Protein AF-W2JR95-F1 (afdb_monomer_lite)

Radius of gyration: 15.96 Å; chains: 1; bounding box: 42×28×42 Å

pLDDT: mean 74.73, std 14.15, range [33.47, 90.81]

Secondary structure (DSSP, 8-state):
----HHHHHHHHHHHHHHHHHHHHHHHHHHHT-SPPSSHHHHHHHHHHHHHHHHHHHHHHHHHHHTT-HHHHHHHHHHHHHHHHH-TTTGGGHHHHHHHHHHHHHHHHHS-HHHHHHHHHHHHH--HHHHHS---

Foldseek 3Di:
DPPDPVNVVVLVVLLVVLVVLVVVLVVVCVVPVDPDPDPVVLVVNLVSLLVNLVSLLLNLLSCLLVVNNVVNVVSLVVNLVSQCVRPVNVVCSVVVVVVSVVVSVVSNPDDSVVSVVVSVVVVVPVVVVVVPDDD

Sequence (135 aa):
MGTCFICRMQLESVEQMYNNSIREYEKCQGRHALPPPNKRKAEALDRLNAAIVAVFYRYAMLMALTNRPGEISSLRKQALRILRNSPNLRGQEASLIEEFDGYVEKLATLTPLHRYVEVEFALRETRWEKRHRPL

Organism: Phytophthora nicotianae (NCBI:txid4792)

Structure (mmCIF, N/CA/C/O backbone):
data_AF-W2JR95-F1
#
_entry.id   AF-W2JR95-F1
#
loop_
_atom_site.group_PDB
_atom_site.id
_atom_site.type_symbol
_atom_site.label_atom_id
_atom_site.label_alt_id
_atom_site.label_comp_id
_atom_site.label_asym_id
_atom_site.label_entity_id
_atom_site.label_seq_id
_atom_site.pdbx_PDB_ins_code
_atom_site.Cartn_x
_atom_site.Cartn_y
_atom_site.Cartn_z
_atom_site.occupancy
_atom_site.B_iso_or_equiv
_atom_site.auth_seq_id
_atom_site.auth_comp_id
_atom_site.auth_asym_id
_atom_site.auth_atom_id
_atom_site.pdbx_PDB_model_num
ATOM 1 N N . MET A 1 1 ? -23.511 2.227 17.822 1.00 37.00 1 MET A N 1
ATOM 2 C CA . MET A 1 1 ? -23.240 1.167 16.826 1.00 37.00 1 MET A CA 1
ATOM 3 C C . MET A 1 1 ? -23.583 1.669 15.429 1.00 37.00 1 MET A C 1
ATOM 5 O O . MET A 1 1 ? -24.645 1.361 14.915 1.00 37.00 1 MET A O 1
ATOM 9 N N . GLY A 1 2 ? -22.726 2.491 14.829 1.00 41.03 2 GLY A N 1
ATOM 10 C CA . GLY A 1 2 ? -23.034 3.099 13.535 1.00 41.03 2 GLY A CA 1
ATOM 11 C C . GLY A 1 2 ? -21.789 3.666 12.885 1.00 41.03 2 GLY A C 1
ATOM 12 O O . GLY A 1 2 ? -21.669 4.873 12.726 1.00 41.03 2 GLY A O 1
ATOM 13 N N . THR A 1 3 ? -20.830 2.809 12.542 1.00 48.09 3 THR A N 1
ATOM 14 C CA . THR A 1 3 ? -19.919 3.156 11.452 1.00 48.09 3 THR A CA 1
ATOM 15 C C . THR A 1 3 ? -20.788 3.315 10.206 1.00 48.09 3 THR A C 1
ATOM 17 O O . THR A 1 3 ? -21.490 2.389 9.806 1.00 48.09 3 THR A O 1
ATOM 20 N N . CYS A 1 4 ? -20.842 4.543 9.690 1.00 58.50 4 CYS A N 1
ATOM 21 C CA . CYS A 1 4 ? -21.710 4.967 8.598 1.00 58.50 4 CYS A CA 1
ATOM 22 C C . CYS A 1 4 ? -21.671 3.955 7.439 1.00 58.50 4 CYS A C 1
ATOM 24 O O . CYS A 1 4 ? -20.594 3.608 6.954 1.00 58.50 4 CYS A O 1
ATOM 26 N N . PHE A 1 5 ? -22.840 3.480 6.998 1.00 50.78 5 PHE A N 1
ATOM 27 C CA . PHE A 1 5 ? -22.979 2.526 5.889 1.00 50.78 5 PHE A CA 1
ATOM 28 C C . PHE A 1 5 ? -22.228 2.995 4.630 1.00 50.78 5 PHE A C 1
ATOM 30 O O . PHE A 1 5 ? -21.572 2.200 3.966 1.00 50.78 5 PHE A O 1
ATOM 37 N N . ILE A 1 6 ? -22.225 4.309 4.381 1.00 54.53 6 ILE A N 1
ATOM 38 C CA . ILE A 1 6 ? -21.486 4.948 3.285 1.00 54.53 6 ILE A CA 1
ATOM 39 C C . ILE A 1 6 ? -19.972 4.784 3.470 1.00 54.53 6 ILE A C 1
ATOM 41 O O . ILE A 1 6 ? -19.286 4.394 2.530 1.00 54.53 6 ILE A O 1
ATOM 45 N N . CYS A 1 7 ? -19.449 5.010 4.680 1.00 60.09 7 CYS A N 1
ATOM 46 C CA . CYS A 1 7 ? -18.032 4.785 4.975 1.00 60.09 7 CYS A CA 1
ATOM 47 C C . CYS A 1 7 ? -17.661 3.314 4.769 1.00 60.09 7 CYS A C 1
ATOM 49 O O . CYS A 1 7 ? -16.620 3.018 4.198 1.00 60.09 7 CYS A O 1
ATOM 51 N N . ARG A 1 8 ? -18.524 2.378 5.180 1.00 63.12 8 ARG A N 1
ATOM 52 C CA . ARG A 1 8 ? -18.275 0.944 4.989 1.00 63.12 8 ARG A CA 1
ATOM 53 C C . ARG A 1 8 ? -18.224 0.559 3.505 1.00 63.12 8 ARG A C 1
ATOM 55 O O . ARG A 1 8 ? -17.266 -0.086 3.096 1.00 63.12 8 ARG A O 1
ATOM 62 N N . MET A 1 9 ? -19.178 1.029 2.700 1.00 60.00 9 MET A N 1
ATOM 63 C CA . MET A 1 9 ? -19.175 0.819 1.246 1.00 60.00 9 MET A CA 1
ATOM 64 C C . MET A 1 9 ? -17.944 1.431 0.562 1.00 60.00 9 MET A C 1
ATOM 66 O O . MET A 1 9 ? -17.381 0.834 -0.353 1.00 60.00 9 MET A O 1
ATOM 70 N N . GLN A 1 10 ? -17.504 2.614 1.001 1.00 69.69 10 GLN A N 1
ATOM 71 C CA . GLN A 1 10 ? -16.298 3.250 0.466 1.00 69.69 10 GLN A CA 1
ATOM 72 C C . GLN A 1 10 ? -15.040 2.441 0.789 1.00 69.69 10 GLN A C 1
ATOM 74 O O . GLN A 1 10 ? -14.219 2.225 -0.098 1.00 69.69 10 GLN A O 1
ATOM 79 N N . LEU A 1 11 ? -14.904 1.942 2.021 1.00 72.00 11 LEU A N 1
ATOM 80 C CA . LEU A 1 11 ? -13.763 1.111 2.418 1.00 72.00 11 LEU A CA 1
ATOM 81 C C . LEU A 1 11 ? -13.726 -0.214 1.638 1.00 72.00 11 LEU A C 1
ATOM 83 O O . LEU A 1 11 ? -12.658 -0.603 1.174 1.00 72.00 11 LEU A O 1
ATOM 87 N N . GLU A 1 12 ? -14.878 -0.861 1.425 1.00 75.25 12 GLU A N 1
ATOM 88 C CA . GLU A 1 12 ? -14.995 -2.078 0.603 1.00 75.25 12 GLU A CA 1
ATOM 89 C C . GLU A 1 12 ? -14.626 -1.813 -0.870 1.00 75.25 12 GLU A C 1
ATOM 91 O O . GLU A 1 12 ? -13.882 -2.583 -1.481 1.00 75.25 12 GLU A O 1
ATOM 96 N N . SER A 1 13 ? -15.059 -0.681 -1.434 1.00 78.38 13 SER A N 1
ATOM 97 C CA . SER A 1 13 ? -14.671 -0.268 -2.789 1.00 78.38 13 SER A CA 1
ATOM 98 C C . SER A 1 13 ? -13.165 -0.006 -2.907 1.00 78.38 13 SER A C 1
ATOM 100 O O . SER A 1 13 ? -12.548 -0.395 -3.900 1.00 78.38 13 SER A O 1
ATOM 102 N N . VAL A 1 14 ? -12.558 0.656 -1.918 1.00 79.62 14 VAL A N 1
ATOM 103 C CA . VAL A 1 14 ? -11.113 0.940 -1.897 1.00 79.62 14 VAL A CA 1
ATOM 104 C C . VAL A 1 14 ? -10.312 -0.357 -1.767 1.00 79.62 14 VAL A C 1
ATOM 106 O O . VAL A 1 14 ? -9.323 -0.550 -2.475 1.00 79.62 14 VAL A O 1
ATOM 109 N N . GLU A 1 15 ? -10.769 -1.284 -0.927 1.00 85.88 15 GLU A N 1
ATOM 110 C CA . GLU A 1 15 ? -10.184 -2.618 -0.804 1.00 85.88 15 GLU A CA 1
ATOM 111 C C . GLU A 1 15 ? -10.204 -3.377 -2.136 1.00 85.88 15 GLU A C 1
ATOM 113 O O . GLU A 1 15 ? -9.191 -3.944 -2.556 1.00 85.88 15 GLU A O 1
ATOM 118 N N . GLN A 1 16 ? -11.329 -3.342 -2.853 1.00 85.69 16 GLN A N 1
ATOM 119 C CA . GLN A 1 16 ? -11.435 -3.965 -4.169 1.00 85.69 16 GLN A CA 1
ATOM 120 C C . GLN A 1 16 ? -10.474 -3.327 -5.186 1.00 85.69 16 GLN A C 1
ATOM 122 O O . GLN A 1 16 ? -9.847 -4.038 -5.975 1.00 85.69 16 GLN A O 1
ATOM 127 N N . MET A 1 17 ? -10.304 -2.001 -5.150 1.00 84.44 17 MET A N 1
ATOM 128 C CA . MET A 1 17 ? -9.333 -1.301 -5.998 1.00 84.44 17 MET A CA 1
ATOM 129 C C . MET A 1 17 ? -7.889 -1.739 -5.717 1.00 84.44 17 MET A C 1
ATOM 131 O O . MET A 1 17 ? -7.133 -1.975 -6.666 1.00 84.44 17 MET A O 1
ATOM 135 N N . TYR A 1 18 ? -7.495 -1.884 -4.448 1.00 88.25 18 TYR A N 1
ATOM 136 C CA . TYR A 1 18 ? -6.154 -2.3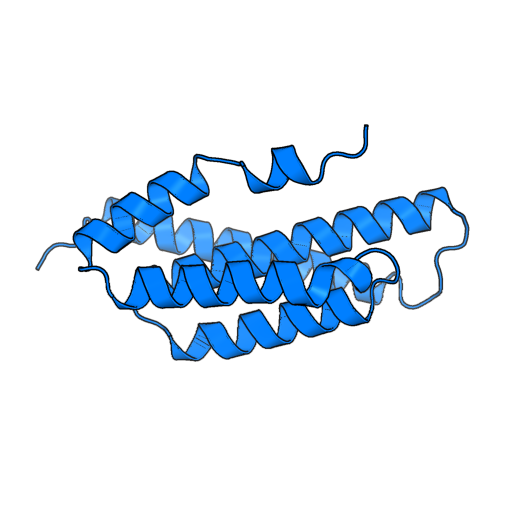64 -4.096 1.00 88.25 18 TYR A CA 1
ATOM 137 C C . TYR A 1 18 ? -5.928 -3.809 -4.534 1.00 88.25 18 TYR A C 1
ATOM 139 O O . TYR A 1 18 ? -4.909 -4.093 -5.164 1.00 88.25 18 TYR A O 1
ATOM 147 N N . ASN A 1 19 ? -6.902 -4.693 -4.313 1.00 90.81 19 ASN A N 1
ATOM 148 C CA . ASN A 1 19 ? -6.834 -6.079 -4.778 1.00 90.81 19 ASN A CA 1
ATOM 149 C C . ASN A 1 19 ? -6.678 -6.180 -6.299 1.00 90.81 19 ASN A C 1
ATOM 151 O O . ASN A 1 19 ? -5.826 -6.918 -6.796 1.00 90.81 19 ASN A O 1
ATOM 155 N N . ASN A 1 20 ? -7.452 -5.397 -7.053 1.00 88.25 20 ASN A N 1
ATOM 156 C CA . ASN A 1 20 ? -7.319 -5.340 -8.507 1.00 88.25 20 ASN A CA 1
ATOM 157 C C . ASN A 1 20 ? -5.933 -4.834 -8.931 1.00 88.25 20 ASN A C 1
ATOM 159 O O . ASN A 1 20 ? -5.327 -5.400 -9.837 1.00 88.25 20 ASN A O 1
ATOM 163 N N . SER A 1 21 ? -5.406 -3.814 -8.250 1.00 87.50 21 SER A N 1
ATOM 164 C CA . SER A 1 21 ? -4.080 -3.255 -8.544 1.00 87.50 21 SER A CA 1
ATOM 165 C C . SER A 1 21 ? -2.961 -4.277 -8.312 1.00 87.50 21 SER A C 1
ATOM 167 O O . SER A 1 21 ? -2.070 -4.412 -9.150 1.00 87.50 21 SER A O 1
ATOM 169 N N . ILE A 1 22 ? -3.035 -5.043 -7.217 1.00 89.56 22 ILE A N 1
ATOM 170 C CA . ILE A 1 22 ? -2.102 -6.141 -6.916 1.00 89.56 22 ILE A CA 1
ATOM 171 C C . ILE A 1 22 ? -2.195 -7.231 -7.981 1.00 89.56 22 ILE A C 1
ATOM 173 O O . ILE A 1 22 ? -1.177 -7.636 -8.536 1.00 89.56 22 ILE A O 1
ATOM 177 N N . ARG A 1 23 ? -3.409 -7.646 -8.346 1.00 89.69 23 ARG A N 1
ATOM 178 C CA . ARG A 1 23 ? -3.618 -8.678 -9.366 1.00 89.69 23 ARG A CA 1
ATOM 179 C C . ARG A 1 23 ? -3.062 -8.274 -10.733 1.00 89.69 23 ARG A C 1
ATOM 181 O O . ARG A 1 23 ? -2.458 -9.095 -11.422 1.00 89.69 23 ARG A O 1
ATOM 188 N N . GLU A 1 24 ? -3.266 -7.027 -11.153 1.00 87.56 24 GLU A N 1
ATOM 189 C CA . GLU A 1 24 ? -2.693 -6.527 -12.407 1.00 87.56 24 GLU A CA 1
ATOM 190 C C . GLU A 1 24 ? -1.164 -6.436 -12.339 1.00 87.56 24 GLU A C 1
ATOM 192 O O . GLU A 1 24 ? -0.482 -6.799 -13.299 1.00 87.56 24 GLU A O 1
ATOM 197 N N . TYR A 1 25 ? -0.605 -6.047 -11.192 1.00 88.06 25 TYR A N 1
ATOM 198 C CA . TYR A 1 25 ? 0.840 -6.081 -10.980 1.00 88.06 25 TYR A CA 1
ATOM 199 C C . TYR A 1 25 ? 1.419 -7.497 -11.094 1.00 88.06 25 TYR A C 1
ATOM 201 O O . TYR A 1 25 ? 2.411 -7.692 -11.795 1.00 88.06 25 TYR A O 1
ATOM 209 N N . GLU A 1 26 ? 0.791 -8.496 -10.474 1.00 87.12 26 GLU A N 1
ATOM 210 C CA . GLU A 1 26 ? 1.220 -9.898 -10.552 1.00 87.12 26 GLU A CA 1
ATOM 211 C C . GLU A 1 26 ? 1.180 -10.434 -11.990 1.00 87.12 26 GLU A C 1
ATOM 213 O O . GLU A 1 26 ? 2.120 -11.096 -12.440 1.00 87.12 26 GLU A O 1
ATOM 218 N N . LYS A 1 27 ? 0.138 -10.086 -12.757 1.00 85.62 27 LYS A N 1
ATOM 219 C CA . LYS A 1 27 ? 0.062 -10.405 -14.193 1.00 85.62 27 LYS A CA 1
ATOM 220 C C . LYS A 1 27 ? 1.209 -9.764 -14.975 1.00 85.62 27 LYS A C 1
ATOM 222 O O . LYS A 1 27 ? 1.785 -10.409 -15.853 1.00 85.62 27 LYS A O 1
ATOM 227 N N . CYS A 1 28 ? 1.545 -8.510 -14.676 1.00 80.31 28 CYS A N 1
ATOM 228 C CA . CYS A 1 28 ? 2.666 -7.808 -15.297 1.00 80.31 28 CYS A CA 1
ATOM 229 C C . CYS A 1 28 ? 4.011 -8.446 -14.922 1.00 80.31 28 CYS A C 1
ATOM 231 O O . CYS A 1 28 ? 4.828 -8.687 -15.807 1.00 80.31 28 CYS A O 1
ATOM 233 N N . GLN A 1 29 ? 4.225 -8.801 -13.653 1.00 75.31 29 GLN A N 1
ATOM 234 C CA . GLN A 1 29 ? 5.419 -9.519 -13.198 1.00 75.31 29 GLN A CA 1
ATOM 235 C C . GLN A 1 29 ? 5.600 -10.856 -13.924 1.00 75.31 29 GLN A C 1
ATOM 237 O O . GLN A 1 29 ? 6.688 -11.128 -14.428 1.00 75.31 29 GLN A O 1
ATOM 242 N N . GLY A 1 30 ? 4.534 -11.654 -14.061 1.00 69.56 30 GLY A N 1
ATOM 243 C CA . GLY A 1 30 ? 4.582 -12.922 -14.796 1.00 69.56 30 GLY A CA 1
ATOM 244 C C . GLY A 1 30 ? 4.985 -12.760 -16.268 1.00 69.56 30 GLY A C 1
ATOM 245 O O . GLY A 1 30 ? 5.659 -13.620 -16.828 1.00 69.56 30 GLY A O 1
ATOM 246 N N . ARG A 1 31 ? 4.639 -11.625 -16.890 1.00 60.78 31 ARG A N 1
ATOM 247 C CA . ARG A 1 31 ? 5.038 -11.276 -18.267 1.00 60.78 31 ARG A CA 1
ATOM 248 C C . ARG A 1 31 ? 6.464 -10.721 -18.370 1.00 60.78 31 ARG A C 1
ATOM 250 O O . ARG A 1 31 ? 7.045 -10.747 -19.451 1.00 60.78 31 ARG A O 1
ATOM 257 N N . HIS A 1 32 ? 7.028 -10.235 -17.267 1.00 58.25 32 HIS A N 1
ATOM 258 C CA . HIS A 1 32 ? 8.366 -9.645 -17.175 1.00 58.25 32 HIS A CA 1
ATOM 259 C C . HIS A 1 32 ? 9.381 -10.562 -16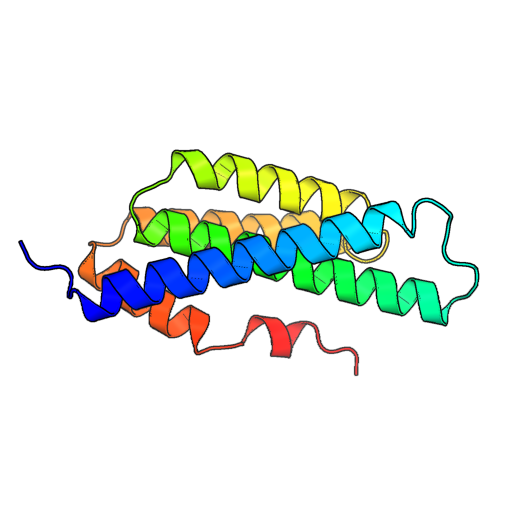.470 1.00 58.25 32 HIS A C 1
ATOM 261 O O . HIS A 1 32 ? 10.377 -10.082 -15.940 1.00 58.25 32 HIS A O 1
ATOM 267 N N . ALA A 1 33 ? 9.171 -11.885 -16.499 1.00 57.84 33 ALA A N 1
ATOM 268 C CA . ALA A 1 33 ? 10.083 -12.875 -15.910 1.00 57.84 33 ALA A CA 1
ATOM 269 C C . ALA A 1 33 ? 11.514 -12.852 -16.499 1.00 57.84 33 ALA A C 1
ATOM 271 O O . ALA A 1 33 ? 12.433 -13.426 -15.918 1.00 57.84 33 ALA A O 1
ATOM 272 N N . LEU A 1 34 ? 11.709 -12.183 -17.639 1.00 57.38 34 LEU A N 1
ATOM 273 C CA . LEU A 1 34 ? 13.010 -11.937 -18.254 1.00 57.38 34 LEU A CA 1
ATOM 274 C C . LEU A 1 34 ? 13.472 -10.497 -17.977 1.00 57.38 34 LEU A C 1
ATOM 276 O O . LEU A 1 34 ? 12.638 -9.585 -17.986 1.00 57.38 34 LEU A O 1
ATOM 280 N N . PRO A 1 35 ? 14.786 -10.264 -17.783 1.00 62.69 35 PRO A N 1
ATOM 281 C CA . PRO A 1 35 ? 15.316 -8.924 -17.567 1.00 62.69 35 PRO A CA 1
ATOM 282 C C . PRO A 1 35 ? 14.876 -7.973 -18.693 1.00 62.69 35 PRO A C 1
ATOM 284 O O . PRO A 1 35 ? 14.845 -8.368 -19.865 1.00 62.69 35 PRO A O 1
ATOM 287 N N . PRO A 1 36 ? 14.498 -6.725 -18.360 1.00 64.12 36 PRO A N 1
ATOM 288 C CA . PRO A 1 36 ? 13.961 -5.792 -19.335 1.00 64.12 36 PRO A CA 1
ATOM 289 C C . PRO A 1 36 ? 14.980 -5.559 -20.464 1.00 64.12 36 PRO A C 1
ATOM 291 O O . PRO A 1 36 ? 16.134 -5.235 -20.191 1.00 64.12 36 PRO A O 1
ATOM 294 N N . PRO A 1 37 ? 14.572 -5.670 -21.741 1.00 64.62 37 PRO A N 1
ATOM 295 C CA . PRO A 1 37 ? 15.503 -5.676 -22.871 1.00 64.62 37 PRO A CA 1
ATOM 296 C C . PRO A 1 37 ? 16.128 -4.303 -23.165 1.00 64.62 37 PRO A C 1
ATOM 298 O O . PRO A 1 37 ? 16.987 -4.198 -24.032 1.00 64.62 37 PRO A O 1
ATOM 301 N N . ASN A 1 38 ? 15.685 -3.232 -22.493 1.00 79.06 38 ASN A N 1
ATOM 302 C CA . ASN A 1 38 ? 16.287 -1.905 -22.601 1.00 79.06 38 ASN A CA 1
ATOM 303 C C . ASN A 1 38 ? 16.062 -1.053 -21.338 1.00 79.06 38 ASN A C 1
ATOM 305 O O . ASN A 1 38 ? 15.169 -1.320 -20.530 1.00 79.06 38 ASN A O 1
ATOM 309 N N . LYS A 1 39 ? 16.851 0.024 -21.215 1.00 78.88 39 LYS A N 1
ATOM 310 C CA . LYS A 1 39 ? 16.828 0.963 -20.080 1.00 78.88 39 LYS A CA 1
ATOM 311 C C . LYS A 1 39 ? 15.440 1.566 -19.821 1.00 78.88 39 LYS A C 1
ATOM 313 O O . LYS A 1 39 ? 14.999 1.618 -18.681 1.00 78.88 39 LYS A O 1
ATOM 318 N N . ARG A 1 40 ? 14.703 1.937 -20.876 1.00 78.31 40 ARG A N 1
ATOM 319 C CA . ARG A 1 40 ? 13.350 2.514 -20.758 1.00 78.31 40 ARG A CA 1
ATOM 320 C C . ARG A 1 40 ? 12.350 1.541 -20.122 1.00 78.31 40 ARG A C 1
ATOM 322 O O . ARG A 1 40 ? 11.508 1.955 -19.331 1.00 78.31 40 ARG A O 1
ATOM 329 N N . LYS A 1 41 ? 12.427 0.249 -20.461 1.00 76.38 41 LYS A N 1
ATOM 330 C CA . LYS A 1 41 ? 11.593 -0.793 -19.843 1.00 76.38 41 LYS A CA 1
ATOM 331 C C . LYS A 1 41 ? 12.015 -1.085 -18.402 1.00 76.38 41 LYS A C 1
ATOM 333 O O . LYS A 1 41 ? 11.142 -1.376 -17.593 1.00 76.38 41 LYS A O 1
ATOM 338 N N . ALA A 1 42 ? 13.303 -0.963 -18.075 1.00 76.06 42 ALA A N 1
ATOM 339 C CA . ALA A 1 42 ? 13.782 -1.064 -16.696 1.00 76.06 42 ALA A CA 1
ATOM 340 C C . ALA A 1 42 ? 13.222 0.071 -15.820 1.00 76.06 42 ALA A C 1
ATOM 342 O O . ALA A 1 42 ? 12.601 -0.198 -14.799 1.00 76.06 42 ALA A O 1
ATOM 343 N N . GLU A 1 43 ? 13.304 1.322 -16.283 1.00 79.25 43 GLU A N 1
ATOM 344 C CA . GLU A 1 43 ? 12.739 2.479 -15.571 1.00 79.25 43 GLU A CA 1
ATOM 345 C C . GLU A 1 43 ? 11.215 2.375 -15.388 1.00 79.25 43 GLU A C 1
ATOM 347 O O . GLU A 1 43 ? 10.678 2.735 -14.340 1.00 79.25 43 GLU A O 1
ATOM 352 N N . ALA A 1 44 ? 10.496 1.868 -16.396 1.00 80.62 44 ALA A N 1
ATOM 353 C CA . ALA A 1 44 ? 9.058 1.630 -16.288 1.00 80.62 44 ALA A CA 1
ATOM 354 C C . ALA A 1 44 ? 8.727 0.556 -15.236 1.00 80.62 44 ALA A C 1
ATOM 356 O O . ALA A 1 44 ? 7.775 0.724 -14.472 1.00 80.62 44 ALA A O 1
ATOM 357 N N . LEU A 1 45 ? 9.523 -0.516 -15.170 1.00 81.00 45 LEU A N 1
ATOM 358 C CA . LEU A 1 45 ? 9.378 -1.571 -14.169 1.00 81.00 45 LEU A CA 1
ATOM 359 C C . LEU A 1 45 ? 9.663 -1.049 -12.755 1.00 81.00 45 LEU A C 1
ATOM 361 O O . LEU A 1 45 ? 8.938 -1.386 -11.824 1.00 81.00 45 LEU A O 1
ATOM 365 N N . ASP A 1 46 ? 10.655 -0.175 -12.593 1.00 79.62 46 ASP A N 1
ATOM 366 C CA . ASP A 1 46 ? 10.961 0.438 -11.299 1.00 79.62 46 ASP A CA 1
ATOM 367 C C . ASP A 1 46 ? 9.840 1.355 -10.812 1.00 79.62 46 ASP A C 1
ATOM 369 O O . ASP A 1 46 ? 9.446 1.284 -9.647 1.00 79.62 46 ASP A O 1
ATOM 373 N N . ARG A 1 47 ? 9.265 2.169 -11.707 1.00 81.38 47 ARG A N 1
ATOM 374 C CA . ARG A 1 47 ? 8.087 2.991 -11.387 1.00 81.38 47 ARG A CA 1
ATOM 375 C C . ARG A 1 47 ? 6.895 2.127 -10.992 1.00 81.38 47 ARG A C 1
ATOM 377 O O . ARG A 1 47 ? 6.192 2.460 -10.041 1.00 81.38 47 ARG A O 1
ATOM 384 N N . LEU A 1 48 ? 6.687 1.013 -11.691 1.00 85.31 48 LEU A N 1
ATOM 385 C CA . LEU A 1 48 ? 5.631 0.060 -11.365 1.00 85.31 48 LEU A CA 1
ATOM 386 C C . LEU A 1 48 ? 5.864 -0.590 -9.989 1.00 85.31 48 LEU A C 1
ATOM 388 O O . LEU A 1 48 ? 4.933 -0.673 -9.192 1.00 85.31 48 LEU A O 1
ATOM 392 N N . ASN A 1 49 ? 7.104 -0.989 -9.683 1.00 86.31 49 ASN A N 1
ATOM 393 C CA . ASN A 1 49 ? 7.493 -1.534 -8.380 1.00 86.31 49 ASN A CA 1
ATOM 394 C C . ASN A 1 49 ? 7.285 -0.518 -7.244 1.00 86.31 49 ASN A C 1
ATOM 396 O O . ASN A 1 49 ? 6.786 -0.878 -6.183 1.00 86.31 49 ASN A O 1
ATOM 400 N N . ALA A 1 50 ? 7.612 0.757 -7.464 1.00 82.88 50 ALA A N 1
ATOM 401 C CA . ALA A 1 50 ? 7.377 1.811 -6.477 1.00 82.88 50 ALA A CA 1
ATOM 402 C C . ALA A 1 50 ? 5.875 2.050 -6.251 1.00 82.88 50 ALA A C 1
ATOM 404 O O . ALA A 1 50 ? 5.416 2.128 -5.110 1.00 82.88 50 ALA A O 1
ATOM 405 N N . ALA A 1 51 ? 5.098 2.110 -7.338 1.00 84.44 51 ALA A N 1
ATOM 406 C CA . ALA A 1 51 ? 3.655 2.309 -7.274 1.00 84.44 51 ALA A CA 1
ATOM 407 C C . ALA A 1 51 ? 2.960 1.179 -6.506 1.00 84.44 51 ALA A C 1
ATOM 409 O O . ALA A 1 51 ? 2.108 1.448 -5.660 1.00 84.44 51 ALA A O 1
ATOM 410 N N . ILE A 1 52 ? 3.341 -0.080 -6.746 1.00 89.00 52 ILE A N 1
ATOM 411 C CA . ILE A 1 52 ? 2.705 -1.196 -6.045 1.00 89.00 52 ILE A CA 1
ATOM 412 C C . ILE A 1 52 ? 3.107 -1.273 -4.568 1.00 89.00 52 ILE A C 1
ATOM 414 O O . ILE A 1 52 ? 2.269 -1.604 -3.735 1.00 89.00 52 ILE A O 1
ATOM 418 N N . VAL A 1 53 ? 4.343 -0.911 -4.203 1.00 86.88 53 VAL A N 1
ATOM 419 C CA . VAL A 1 53 ? 4.744 -0.815 -2.788 1.00 86.88 53 VAL A CA 1
ATOM 420 C C . VAL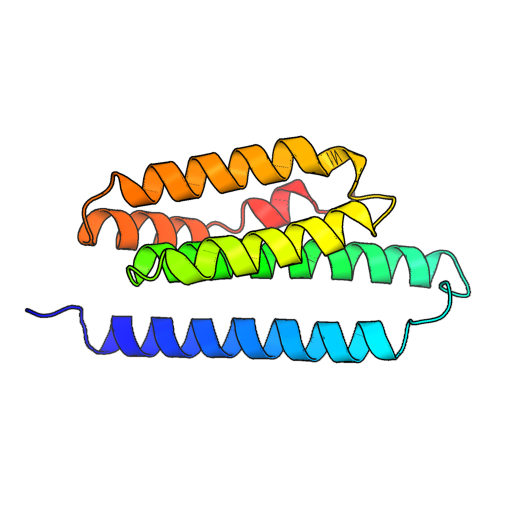 A 1 53 ? 3.875 0.215 -2.063 1.00 86.88 53 VAL A C 1
ATOM 422 O O . VAL A 1 53 ? 3.360 -0.070 -0.983 1.00 86.88 53 VAL A O 1
ATOM 425 N N . ALA A 1 54 ? 3.615 1.366 -2.691 1.00 83.44 54 ALA A N 1
ATOM 426 C CA . ALA A 1 54 ? 2.698 2.359 -2.140 1.00 83.44 54 ALA A CA 1
ATOM 427 C C . ALA A 1 54 ? 1.261 1.816 -1.994 1.00 83.44 54 ALA A C 1
ATOM 429 O O . ALA A 1 54 ? 0.596 2.107 -1.000 1.00 83.44 54 ALA A O 1
ATOM 430 N N . VAL A 1 55 ? 0.783 0.995 -2.940 1.00 87.19 55 VAL A N 1
ATOM 431 C CA . VAL A 1 55 ? -0.514 0.301 -2.821 1.00 87.19 55 VAL A CA 1
ATOM 432 C C . VAL A 1 55 ? -0.530 -0.647 -1.621 1.00 87.19 55 VAL A C 1
ATOM 434 O O . VAL A 1 55 ? -1.480 -0.595 -0.845 1.00 87.19 55 VAL A O 1
ATOM 437 N N . PHE A 1 56 ? 0.513 -1.458 -1.413 1.00 89.31 56 PHE A N 1
ATOM 438 C CA . PHE A 1 56 ? 0.600 -2.345 -0.246 1.00 89.31 56 PHE A CA 1
ATOM 439 C C . PHE A 1 56 ? 0.539 -1.575 1.076 1.00 89.31 56 PHE A C 1
ATOM 441 O O . PHE A 1 56 ? -0.161 -1.995 1.997 1.00 89.31 56 PHE A O 1
ATOM 448 N N . TYR A 1 57 ? 1.218 -0.431 1.164 1.00 85.00 57 TYR A N 1
ATOM 449 C CA . TYR A 1 57 ? 1.196 0.409 2.362 1.00 85.00 57 TYR A CA 1
ATOM 450 C C . TYR A 1 57 ? -0.179 1.021 2.618 1.00 85.00 57 TYR A C 1
ATOM 452 O O . TYR A 1 57 ? -0.701 0.906 3.727 1.00 85.00 57 TYR A O 1
ATOM 460 N N . ARG A 1 58 ? -0.821 1.581 1.586 1.00 82.00 58 ARG A N 1
ATOM 461 C CA . ARG A 1 58 ? -2.187 2.113 1.704 1.00 82.00 58 ARG A CA 1
ATOM 462 C C . 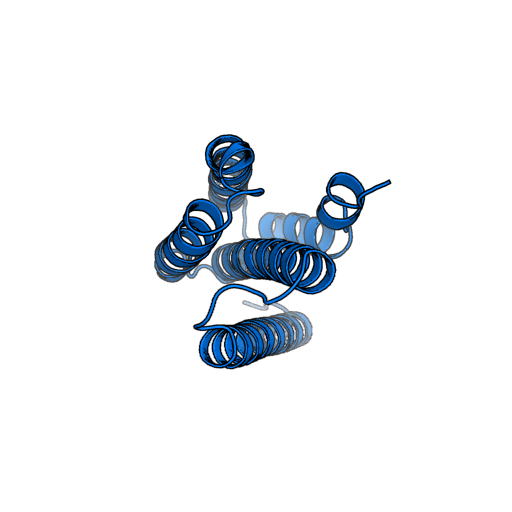ARG A 1 58 ? -3.198 1.018 2.058 1.00 82.00 58 ARG A C 1
ATOM 464 O O . ARG A 1 58 ? -4.100 1.249 2.862 1.00 82.00 58 ARG A O 1
ATOM 471 N N . TYR A 1 59 ? -3.024 -0.189 1.525 1.00 87.94 59 TYR A N 1
ATOM 472 C CA . TYR A 1 59 ? -3.885 -1.318 1.862 1.00 87.94 59 TYR A CA 1
ATOM 473 C C . TYR A 1 59 ? -3.691 -1.749 3.324 1.00 87.94 59 TYR A C 1
ATOM 475 O O . TYR A 1 59 ? -4.658 -1.954 4.053 1.00 87.94 59 TYR A O 1
ATOM 483 N N . ALA A 1 60 ? -2.460 -1.782 3.822 1.00 85.94 60 ALA A N 1
ATOM 484 C CA . ALA A 1 60 ? -2.208 -2.061 5.232 1.00 85.94 60 ALA A CA 1
ATOM 485 C C . ALA A 1 60 ? -2.779 -0.977 6.170 1.00 85.94 60 ALA A C 1
ATOM 487 O O . ALA A 1 60 ? -3.310 -1.312 7.230 1.00 85.94 60 ALA A O 1
ATOM 488 N N . MET A 1 61 ? -2.772 0.299 5.769 1.00 80.19 61 MET A N 1
ATOM 489 C CA . MET A 1 61 ? -3.478 1.363 6.501 1.00 80.19 61 MET A CA 1
ATOM 490 C C . MET A 1 61 ? -4.993 1.114 6.544 1.00 80.19 61 MET A C 1
ATOM 492 O O . MET A 1 61 ? -5.617 1.264 7.595 1.00 80.19 61 MET A O 1
ATOM 496 N N . LEU A 1 62 ? -5.587 0.668 5.433 1.00 82.50 62 LEU A N 1
ATOM 497 C CA . LEU A 1 62 ? -6.993 0.259 5.380 1.00 82.50 62 LEU A CA 1
ATOM 498 C C . LEU A 1 62 ? -7.288 -0.939 6.304 1.00 82.50 62 LEU A C 1
ATOM 500 O O . LEU A 1 62 ? -8.337 -0.988 6.953 1.00 82.50 62 LEU A O 1
ATOM 504 N N . MET A 1 63 ? -6.361 -1.892 6.424 1.00 86.31 63 MET A N 1
ATOM 505 C CA . MET A 1 63 ? -6.482 -3.000 7.381 1.00 86.31 63 MET A CA 1
ATOM 506 C C . MET A 1 63 ? -6.425 -2.505 8.829 1.00 86.31 63 MET A C 1
ATOM 508 O O . MET A 1 63 ? -7.233 -2.929 9.656 1.00 86.31 63 MET A O 1
ATOM 512 N N . ALA A 1 64 ? -5.545 -1.549 9.137 1.00 80.00 64 ALA A N 1
ATOM 513 C CA . ALA A 1 64 ? -5.494 -0.915 10.454 1.00 80.00 64 ALA A CA 1
ATOM 514 C C . ALA A 1 64 ? -6.796 -0.156 10.791 1.00 80.00 64 ALA A C 1
ATOM 516 O O . ALA A 1 64 ? -7.298 -0.259 11.915 1.00 80.00 64 ALA A O 1
ATOM 517 N N . LEU A 1 65 ? -7.392 0.541 9.813 1.00 75.25 65 LEU A N 1
ATOM 518 C CA . LEU A 1 65 ? -8.696 1.204 9.959 1.00 75.25 65 LEU A CA 1
ATOM 519 C C . LEU A 1 65 ? -9.823 0.232 10.282 1.00 75.25 65 LEU A C 1
ATOM 521 O O . LEU A 1 65 ? -10.658 0.491 11.147 1.00 75.25 65 LEU A O 1
ATOM 525 N N . THR A 1 66 ? -9.859 -0.877 9.551 1.00 76.94 66 THR A N 1
ATOM 526 C CA . THR A 1 66 ? -10.920 -1.883 9.655 1.00 76.94 66 THR A CA 1
ATOM 527 C C . THR A 1 66 ? -10.668 -2.882 10.784 1.00 76.94 66 THR A C 1
ATOM 529 O O . THR A 1 66 ? -11.411 -3.849 10.924 1.00 76.94 66 THR A O 1
ATOM 532 N N . ASN A 1 67 ? -9.659 -2.622 11.627 1.00 77.88 67 ASN A N 1
ATOM 533 C CA . ASN A 1 67 ? -9.274 -3.443 12.769 1.00 77.88 67 ASN A CA 1
ATOM 534 C C . ASN A 1 67 ? -8.932 -4.896 12.383 1.00 77.88 67 ASN A C 1
ATOM 536 O O . ASN A 1 67 ? -9.278 -5.837 13.095 1.00 77.88 67 ASN A O 1
ATOM 540 N N . ARG A 1 68 ? -8.221 -5.065 11.259 1.00 83.50 68 ARG A N 1
ATOM 541 C CA . ARG A 1 68 ? -7.718 -6.344 10.725 1.00 83.50 68 ARG A CA 1
ATOM 542 C C . ARG A 1 68 ? -6.181 -6.418 10.772 1.00 83.50 68 ARG A C 1
ATOM 544 O O . ARG A 1 68 ? -5.532 -6.571 9.738 1.00 83.50 68 ARG A O 1
ATOM 551 N N . PRO A 1 69 ? -5.548 -6.318 11.958 1.00 79.38 69 PRO A N 1
ATOM 552 C CA . PRO A 1 69 ? -4.090 -6.234 12.065 1.00 79.38 69 PRO A CA 1
ATOM 553 C C . PRO A 1 69 ? -3.356 -7.487 11.563 1.00 79.38 69 PRO A C 1
ATOM 555 O O . PRO A 1 69 ? -2.213 -7.383 11.127 1.00 79.38 69 PRO A O 1
ATOM 558 N N . GLY A 1 70 ? -4.008 -8.657 11.562 1.00 83.81 70 GLY A N 1
ATOM 559 C CA . GLY A 1 70 ? -3.416 -9.900 11.053 1.00 83.81 70 GLY A CA 1
ATOM 560 C C . GLY A 1 70 ? -3.043 -9.847 9.566 1.00 83.81 70 GLY A C 1
ATOM 561 O O . GLY A 1 70 ? -2.093 -10.503 9.144 1.00 83.81 70 GLY A O 1
ATOM 562 N N . GLU A 1 71 ? -3.734 -9.024 8.775 1.00 87.25 71 GLU A N 1
ATOM 563 C CA . GLU A 1 71 ? -3.462 -8.873 7.341 1.00 87.25 71 GLU A CA 1
ATOM 564 C C . GLU A 1 71 ? -2.283 -7.921 7.065 1.00 87.25 71 GLU A C 1
ATOM 566 O O . GLU A 1 71 ? -1.592 -8.053 6.050 1.00 87.25 71 GLU A O 1
ATOM 571 N N . ILE A 1 72 ? -1.9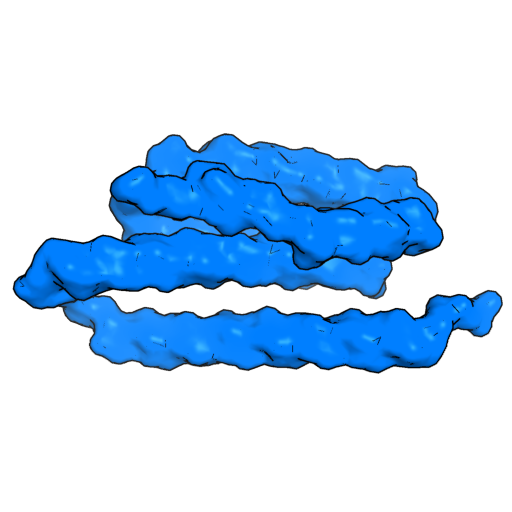75 -7.019 8.005 1.00 88.12 72 ILE A N 1
ATOM 572 C CA . ILE A 1 72 ? -0.907 -6.014 7.876 1.00 88.12 72 ILE A CA 1
ATOM 573 C C . ILE A 1 72 ? 0.457 -6.686 7.695 1.00 88.12 72 ILE A C 1
ATOM 575 O O . ILE A 1 72 ? 1.228 -6.300 6.816 1.00 88.12 72 ILE A O 1
ATOM 579 N N . SER A 1 73 ? 0.757 -7.727 8.479 1.00 88.12 73 SER A N 1
ATOM 580 C CA . SER A 1 73 ? 2.041 -8.436 8.392 1.00 88.12 73 SER A CA 1
ATOM 581 C C . SER A 1 73 ? 2.248 -9.110 7.031 1.00 88.12 73 SER A C 1
ATOM 583 O O . SER A 1 73 ? 3.371 -9.133 6.522 1.00 88.12 73 SER A O 1
ATOM 585 N N . SER A 1 74 ? 1.175 -9.629 6.420 1.00 90.38 74 SER A N 1
ATOM 586 C CA . SER A 1 74 ? 1.226 -10.228 5.081 1.00 90.38 74 SER A CA 1
ATOM 587 C C . SER A 1 74 ? 1.531 -9.172 4.019 1.00 90.38 74 SER A C 1
ATOM 589 O O . SER A 1 74 ? 2.473 -9.336 3.240 1.00 90.38 74 SER A O 1
ATOM 591 N N . LEU A 1 75 ? 0.798 -8.054 4.035 1.00 90.12 75 LEU A N 1
ATOM 592 C CA . LEU A 1 75 ? 0.991 -6.942 3.099 1.00 90.12 75 LEU A CA 1
ATOM 593 C C . LEU A 1 75 ? 2.401 -6.347 3.223 1.00 90.12 75 LEU A C 1
ATOM 595 O O . LEU A 1 75 ? 3.080 -6.138 2.217 1.00 90.12 75 LEU A O 1
ATOM 599 N N . ARG A 1 76 ? 2.894 -6.186 4.458 1.00 88.31 76 ARG A N 1
ATOM 600 C CA . ARG A 1 76 ? 4.268 -5.750 4.741 1.00 88.31 76 ARG A CA 1
ATOM 601 C C . ARG A 1 76 ? 5.295 -6.698 4.124 1.00 88.31 76 ARG A C 1
ATOM 603 O O . ARG A 1 76 ? 6.213 -6.257 3.438 1.00 88.31 76 ARG A O 1
ATOM 610 N N . LYS A 1 77 ? 5.138 -8.013 4.315 1.00 89.50 77 LYS A N 1
ATOM 611 C CA . LYS A 1 77 ? 6.051 -9.023 3.753 1.00 89.50 77 LYS A CA 1
ATOM 612 C C . LYS A 1 77 ? 6.084 -8.984 2.221 1.00 89.50 77 LYS A C 1
ATOM 614 O O . LYS A 1 77 ? 7.150 -9.161 1.630 1.00 89.50 77 LYS A O 1
ATOM 619 N N . GLN A 1 78 ? 4.942 -8.745 1.581 1.00 89.44 78 GLN A N 1
ATOM 620 C CA . GLN A 1 78 ? 4.855 -8.622 0.125 1.00 89.44 78 GLN A CA 1
ATOM 621 C C . GLN A 1 78 ? 5.551 -7.352 -0.383 1.00 89.44 78 GLN A C 1
ATOM 623 O O . GLN A 1 78 ? 6.375 -7.442 -1.294 1.00 89.44 78 GLN A O 1
ATOM 628 N N . ALA A 1 79 ? 5.321 -6.203 0.261 1.00 87.69 79 ALA A N 1
ATOM 629 C CA . ALA A 1 79 ? 6.014 -4.953 -0.059 1.00 87.69 79 ALA A CA 1
ATOM 630 C C . ALA A 1 79 ? 7.542 -5.089 0.071 1.00 87.69 79 ALA A C 1
ATOM 632 O O . ALA A 1 79 ? 8.282 -4.739 -0.849 1.00 87.69 79 ALA A O 1
ATOM 633 N N . LEU A 1 80 ? 8.015 -5.693 1.168 1.00 87.38 80 LEU A N 1
ATOM 634 C CA . LEU A 1 80 ? 9.435 -5.973 1.410 1.00 87.38 80 LEU A CA 1
ATOM 635 C C . LEU A 1 80 ? 10.074 -6.803 0.300 1.00 87.38 80 LEU A C 1
ATOM 637 O O . LEU A 1 80 ? 11.184 -6.517 -0.147 1.00 87.38 80 LEU A O 1
ATOM 641 N N . ARG A 1 81 ? 9.372 -7.844 -0.157 1.00 88.44 81 ARG A N 1
ATOM 642 C CA . ARG A 1 81 ? 9.857 -8.697 -1.244 1.00 88.44 81 ARG A CA 1
ATOM 643 C C . ARG A 1 81 ? 10.083 -7.883 -2.519 1.00 88.44 81 ARG A C 1
ATOM 645 O O . ARG A 1 81 ? 11.080 -8.101 -3.201 1.00 88.44 81 ARG A O 1
ATOM 652 N N . ILE A 1 82 ? 9.188 -6.949 -2.829 1.00 86.12 82 ILE A N 1
ATOM 653 C CA . ILE A 1 82 ? 9.293 -6.097 -4.020 1.00 86.12 82 ILE A CA 1
ATOM 654 C C . ILE A 1 82 ? 10.439 -5.093 -3.871 1.00 86.12 82 ILE A C 1
ATOM 656 O O . ILE A 1 82 ? 11.250 -4.970 -4.788 1.00 86.12 82 ILE A O 1
ATOM 660 N N . LEU A 1 83 ? 10.559 -4.442 -2.709 1.00 83.81 83 LEU A N 1
ATOM 661 C CA . LEU A 1 83 ? 11.651 -3.507 -2.410 1.00 83.81 83 LEU A CA 1
ATOM 662 C C . LEU A 1 83 ? 13.027 -4.164 -2.571 1.00 83.81 83 LEU A C 1
ATOM 664 O O . LEU A 1 83 ? 13.886 -3.633 -3.270 1.00 83.81 83 LEU A O 1
ATOM 668 N N . ARG A 1 84 ? 13.215 -5.362 -2.006 1.00 84.00 84 ARG A N 1
ATOM 669 C CA . ARG A 1 84 ? 14.483 -6.112 -2.083 1.00 84.00 84 ARG A CA 1
ATOM 670 C C . ARG A 1 84 ? 14.858 -6.526 -3.498 1.00 84.00 84 ARG A C 1
ATOM 672 O O . ARG A 1 84 ? 16.045 -6.563 -3.839 1.00 84.00 84 ARG A O 1
ATOM 679 N N . ASN A 1 85 ? 13.853 -6.851 -4.306 1.00 82.12 85 ASN A N 1
ATOM 680 C CA . ASN A 1 85 ? 14.030 -7.309 -5.680 1.00 82.12 85 ASN A CA 1
ATOM 681 C C . ASN A 1 85 ? 14.155 -6.156 -6.685 1.00 82.12 85 ASN A C 1
ATOM 683 O O . ASN A 1 85 ? 14.505 -6.403 -7.836 1.00 82.12 85 ASN A O 1
ATOM 687 N N . SER A 1 86 ? 13.910 -4.914 -6.262 1.00 78.00 86 SER A N 1
ATOM 688 C CA . SER A 1 86 ? 14.110 -3.717 -7.074 1.00 78.00 86 SER A CA 1
ATOM 689 C C . SER A 1 86 ? 15.464 -3.072 -6.747 1.00 78.00 86 SER A C 1
ATOM 691 O O . SER A 1 86 ? 15.643 -2.562 -5.637 1.00 78.00 86 SER A O 1
ATOM 693 N N . PRO A 1 87 ? 16.431 -3.047 -7.685 1.00 75.38 87 PRO A N 1
ATOM 694 C CA . PRO A 1 87 ? 17.750 -2.454 -7.453 1.00 75.38 87 PRO A CA 1
ATOM 695 C C . PRO A 1 87 ? 17.681 -0.996 -6.983 1.00 75.38 87 PRO A C 1
ATOM 697 O O . PRO A 1 87 ? 18.438 -0.595 -6.104 1.00 75.38 87 PRO A O 1
ATOM 700 N N . ASN A 1 88 ? 16.733 -0.228 -7.527 1.00 74.94 88 ASN A N 1
ATOM 701 C CA . ASN A 1 88 ? 16.585 1.200 -7.250 1.00 74.94 88 ASN A CA 1
ATOM 702 C C . ASN A 1 88 ? 15.850 1.500 -5.937 1.00 74.94 88 ASN A C 1
ATOM 704 O O . ASN A 1 88 ? 16.057 2.557 -5.347 1.00 74.94 88 ASN A O 1
ATOM 708 N N . LEU A 1 89 ? 15.011 0.578 -5.457 1.00 74.69 89 LEU A N 1
ATOM 709 C CA . LEU A 1 89 ? 14.253 0.769 -4.216 1.00 74.69 89 LEU A CA 1
ATOM 710 C C . LEU A 1 89 ? 14.925 0.127 -3.003 1.00 74.69 89 LEU A C 1
ATOM 712 O O . LEU A 1 89 ? 14.653 0.537 -1.877 1.00 74.69 89 LEU A O 1
ATOM 716 N N . ARG A 1 90 ? 15.843 -0.825 -3.213 1.00 79.31 90 ARG A N 1
ATOM 717 C CA . ARG A 1 90 ? 16.588 -1.492 -2.137 1.00 79.31 90 ARG A CA 1
ATOM 718 C C . ARG A 1 90 ? 17.291 -0.499 -1.207 1.00 79.31 90 ARG A C 1
ATOM 720 O O . ARG A 1 90 ? 17.284 -0.691 0.001 1.00 79.31 90 ARG A O 1
ATOM 727 N N . GLY A 1 91 ? 17.848 0.587 -1.749 1.00 78.38 91 GLY A N 1
ATOM 728 C CA . GLY A 1 91 ? 18.511 1.628 -0.950 1.00 78.38 91 GLY A CA 1
ATOM 729 C C . GLY A 1 91 ? 17.570 2.433 -0.044 1.00 78.38 91 GLY A C 1
ATOM 730 O O . GLY A 1 91 ? 18.029 3.058 0.905 1.00 78.38 91 GLY A O 1
ATOM 731 N N . GLN A 1 92 ? 16.262 2.407 -0.312 1.00 76.56 92 GLN A N 1
ATOM 732 C CA . GLN A 1 92 ? 15.238 3.102 0.474 1.00 76.56 92 GLN A CA 1
ATOM 733 C C . GLN A 1 92 ? 14.474 2.148 1.402 1.00 76.56 92 GLN A C 1
ATOM 735 O O . GLN A 1 92 ? 13.639 2.602 2.177 1.00 76.56 92 GLN A O 1
ATOM 740 N N . GLU A 1 93 ? 14.766 0.841 1.356 1.00 81.12 93 GLU A N 1
ATOM 741 C CA . GLU A 1 93 ? 14.030 -0.200 2.081 1.00 81.12 93 GLU A CA 1
ATOM 742 C C . GLU A 1 93 ? 13.854 0.148 3.565 1.00 81.12 93 GLU A C 1
ATOM 744 O O . GLU A 1 93 ? 12.722 0.238 4.031 1.00 81.12 93 GLU A O 1
ATOM 749 N N . ALA A 1 94 ? 14.948 0.407 4.287 1.00 80.38 94 ALA A N 1
ATOM 750 C CA . ALA A 1 94 ? 14.905 0.669 5.727 1.00 80.38 94 ALA A CA 1
ATOM 751 C C . ALA A 1 94 ? 14.024 1.878 6.082 1.00 80.38 94 ALA A C 1
ATOM 753 O O . ALA A 1 94 ? 13.148 1.767 6.934 1.00 80.38 94 ALA A O 1
ATOM 754 N N . SER A 1 95 ? 14.200 2.998 5.375 1.00 81.44 95 SER A N 1
ATOM 755 C CA . SER A 1 95 ? 13.434 4.224 5.623 1.00 81.44 95 SER A CA 1
ATOM 756 C C . SER A 1 95 ? 11.945 4.043 5.323 1.00 81.44 95 SER A C 1
ATOM 758 O O . SER A 1 95 ? 11.107 4.499 6.097 1.00 81.44 95 SER A O 1
ATOM 760 N N . LEU A 1 96 ? 11.603 3.352 4.231 1.00 76.00 96 LEU A N 1
ATOM 761 C CA . LEU A 1 96 ? 10.206 3.129 3.857 1.00 76.00 96 LEU A CA 1
ATOM 762 C C . LEU A 1 96 ? 9.498 2.159 4.809 1.00 76.00 96 LEU A C 1
ATOM 764 O O . LEU A 1 96 ? 8.293 2.281 5.016 1.00 76.00 96 LEU A O 1
ATOM 768 N N . ILE A 1 97 ? 10.223 1.190 5.372 1.00 81.75 97 ILE A N 1
ATOM 769 C CA . ILE A 1 97 ? 9.684 0.276 6.385 1.00 81.75 97 ILE A CA 1
ATOM 770 C C . ILE A 1 97 ? 9.473 0.998 7.708 1.00 81.75 97 ILE A C 1
ATOM 772 O O . ILE A 1 97 ? 8.450 0.785 8.345 1.00 81.75 97 ILE A O 1
ATOM 776 N N . GLU A 1 98 ? 10.431 1.816 8.131 1.00 84.06 98 GLU A N 1
ATOM 777 C CA . GLU A 1 98 ? 10.337 2.559 9.385 1.00 84.06 98 GLU A CA 1
ATOM 778 C C . GLU A 1 98 ? 9.149 3.529 9.360 1.00 84.06 98 GLU A C 1
ATOM 780 O O . GLU A 1 98 ? 8.353 3.553 10.297 1.00 84.06 98 GLU A O 1
ATOM 785 N N . GLU A 1 99 ? 8.959 4.252 8.249 1.00 80.56 99 GLU A N 1
ATOM 786 C CA . GLU A 1 99 ? 7.786 5.112 8.050 1.00 80.56 99 GLU A CA 1
ATOM 787 C C . GLU A 1 99 ? 6.482 4.302 8.102 1.00 80.56 99 GLU A C 1
ATOM 789 O O . GLU A 1 99 ? 5.509 4.716 8.735 1.00 80.56 99 GLU A O 1
ATOM 794 N N . PHE A 1 100 ? 6.470 3.126 7.472 1.00 81.94 100 PHE A N 1
ATOM 795 C CA . PHE A 1 100 ? 5.323 2.228 7.477 1.00 81.94 100 PHE A CA 1
ATOM 796 C C . PHE A 1 100 ? 4.984 1.712 8.884 1.00 81.94 100 PHE A C 1
ATOM 798 O O . PHE A 1 100 ? 3.840 1.841 9.325 1.00 81.94 100 PHE A O 1
ATOM 805 N N . ASP A 1 101 ? 5.963 1.140 9.587 1.00 83.38 101 ASP A N 1
ATOM 806 C CA . ASP A 1 101 ? 5.780 0.558 10.917 1.00 83.38 101 ASP A CA 1
ATOM 807 C C . ASP A 1 101 ? 5.344 1.637 11.914 1.00 83.38 101 ASP A C 1
ATOM 809 O O . ASP A 1 101 ? 4.358 1.447 12.627 1.00 83.38 101 ASP A O 1
ATOM 813 N N . GLY A 1 102 ? 5.998 2.805 11.890 1.00 84.75 102 GLY A N 1
ATOM 814 C CA . GLY A 1 102 ? 5.638 3.934 12.745 1.00 84.75 102 GLY A CA 1
ATOM 815 C C . GLY A 1 102 ? 4.224 4.454 12.477 1.00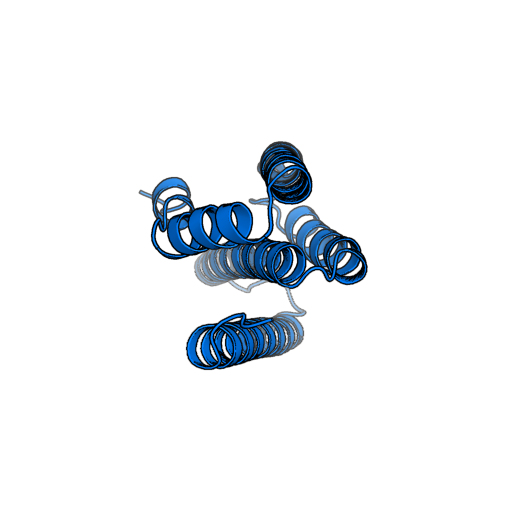 84.75 102 GLY A C 1
ATOM 816 O O . GLY A 1 102 ? 3.498 4.804 13.409 1.00 84.75 102 GLY A O 1
ATOM 817 N N . TYR A 1 103 ? 3.777 4.461 11.218 1.00 79.75 103 TYR A N 1
ATOM 818 C CA . TYR A 1 103 ? 2.415 4.878 10.887 1.00 79.75 103 TYR A CA 1
ATOM 819 C C . TYR A 1 103 ? 1.362 3.850 11.331 1.00 79.75 103 TYR A C 1
ATOM 821 O O . TYR A 1 103 ? 0.319 4.224 11.872 1.00 79.75 103 TYR A O 1
ATOM 829 N N . VAL A 1 104 ? 1.630 2.552 11.160 1.00 80.50 104 VAL A N 1
ATOM 830 C CA . VAL A 1 104 ? 0.753 1.477 11.656 1.00 80.50 104 VAL A CA 1
ATOM 831 C C . VAL A 1 104 ? 0.652 1.513 13.182 1.00 80.50 104 VAL A C 1
ATOM 833 O O . VAL A 1 104 ? -0.450 1.406 13.724 1.00 80.50 104 VAL A O 1
ATOM 836 N N . GLU A 1 105 ? 1.774 1.703 13.874 1.00 84.06 105 GLU A N 1
ATOM 837 C CA . GLU A 1 105 ? 1.818 1.833 15.331 1.00 84.06 105 GLU A CA 1
ATOM 838 C C . GLU A 1 105 ? 1.034 3.063 15.802 1.00 84.06 105 GLU A C 1
ATOM 840 O O . GLU A 1 105 ? 0.172 2.948 16.680 1.00 84.06 105 GLU A O 1
ATOM 845 N N . LYS A 1 106 ? 1.219 4.217 15.142 1.00 83.00 106 LYS A N 1
ATOM 846 C CA . LYS A 1 106 ? 0.411 5.419 15.391 1.00 83.00 106 LYS A CA 1
ATOM 847 C C . LYS A 1 106 ? -1.078 5.096 15.273 1.00 83.00 106 LYS A C 1
ATOM 849 O O . LYS A 1 106 ? -1.828 5.371 16.207 1.00 83.00 106 LYS A O 1
ATOM 854 N N . LEU A 1 107 ? -1.519 4.468 14.181 1.00 77.50 107 LEU A N 1
ATOM 855 C CA . LEU A 1 107 ? -2.928 4.102 14.008 1.00 77.50 107 LEU A CA 1
ATOM 856 C C . LEU A 1 107 ? -3.433 3.164 15.112 1.00 77.50 107 LEU A C 1
ATOM 858 O O . LEU A 1 107 ? -4.557 3.341 15.582 1.00 77.50 107 LEU A O 1
ATOM 862 N N . ALA A 1 108 ? -2.624 2.203 15.563 1.00 76.94 108 ALA A N 1
ATOM 863 C CA . ALA A 1 108 ? -3.010 1.272 16.621 1.00 76.94 108 ALA A CA 1
ATOM 864 C C . ALA A 1 108 ? -3.352 1.988 17.942 1.00 76.94 108 ALA A C 1
ATOM 866 O O . ALA A 1 108 ? -4.300 1.588 18.622 1.00 76.94 108 ALA A O 1
ATOM 867 N N . THR A 1 109 ? -2.653 3.081 18.260 1.00 81.75 109 THR A N 1
ATOM 868 C CA . THR A 1 109 ? -2.878 3.873 19.487 1.00 81.75 109 THR A CA 1
ATOM 869 C C . THR A 1 109 ? -4.100 4.796 19.432 1.00 81.75 109 THR A C 1
ATOM 871 O O . THR A 1 109 ? -4.578 5.259 20.467 1.00 81.75 109 THR A O 1
ATOM 874 N N . LEU A 1 110 ? -4.645 5.055 18.242 1.00 79.94 110 LEU A N 1
ATOM 875 C CA . LEU A 1 110 ? -5.772 5.968 18.055 1.00 79.94 110 LEU A CA 1
ATOM 876 C C . LEU A 1 110 ? -7.126 5.288 18.291 1.00 79.94 110 LEU A C 1
ATOM 878 O O . LEU A 1 110 ? -7.313 4.103 18.003 1.00 79.94 110 LEU A O 1
ATOM 882 N N . THR A 1 111 ? -8.113 6.070 18.742 1.00 77.50 111 THR A N 1
ATOM 883 C CA . THR A 1 111 ? -9.511 5.613 18.800 1.00 77.50 111 THR A CA 1
ATOM 884 C C . THR A 1 111 ? -10.073 5.410 17.383 1.00 77.50 111 THR A C 1
ATOM 886 O O . THR A 1 111 ? -9.583 6.036 16.440 1.00 77.50 111 THR A O 1
ATOM 889 N N . PRO A 1 112 ? -11.129 4.593 17.192 1.00 71.38 112 PRO A N 1
ATOM 890 C CA . PRO A 1 112 ? -11.671 4.309 15.858 1.00 71.38 112 PRO A CA 1
ATOM 891 C C . PRO A 1 112 ? -12.037 5.555 15.035 1.00 71.38 112 PRO A C 1
ATOM 893 O O . PRO A 1 112 ? -11.800 5.589 13.830 1.00 71.38 112 PRO A O 1
ATOM 896 N N . LEU A 1 113 ? -12.563 6.601 15.685 1.00 70.88 113 LEU A N 1
ATOM 897 C CA . LEU A 1 113 ? -12.895 7.870 15.030 1.00 70.88 113 LEU A CA 1
ATOM 898 C C . LEU A 1 113 ? -11.633 8.609 14.550 1.00 70.88 113 LEU A C 1
ATOM 900 O O . LEU A 1 113 ? -11.585 9.078 13.417 1.00 70.88 113 LEU A O 1
ATOM 904 N N . HIS A 1 114 ? -10.595 8.677 15.389 1.00 74.69 114 HIS A N 1
ATOM 905 C CA . HIS A 1 114 ? -9.335 9.335 15.034 1.00 74.69 114 HIS A CA 1
ATOM 906 C C . HIS A 1 114 ? -8.564 8.568 13.957 1.00 74.69 114 HIS A C 1
ATOM 908 O O . HIS A 1 114 ? -7.997 9.195 13.068 1.00 74.69 114 HIS A O 1
ATOM 914 N N . ARG A 1 115 ? -8.597 7.225 13.982 1.00 72.38 115 ARG A N 1
ATOM 915 C CA . ARG A 1 115 ? -8.044 6.390 12.903 1.00 72.38 115 ARG A CA 1
ATOM 916 C C . ARG A 1 115 ? -8.655 6.771 11.559 1.00 72.38 115 ARG A C 1
ATOM 918 O O . ARG A 1 115 ? -7.920 7.014 10.609 1.00 72.38 115 ARG A O 1
ATOM 925 N N . TYR A 1 116 ? -9.986 6.867 11.501 1.00 69.62 116 TYR A N 1
ATOM 926 C CA . TYR A 1 116 ? -10.705 7.229 10.279 1.00 69.62 116 TYR A CA 1
ATOM 927 C C . TYR A 1 116 ? -10.267 8.593 9.733 1.00 69.62 116 TYR A C 1
ATOM 929 O O . TYR A 1 116 ? -9.945 8.694 8.554 1.00 69.62 116 TYR A O 1
ATOM 937 N N . VAL A 1 117 ? -10.196 9.618 10.589 1.00 72.62 117 VAL A N 1
ATOM 938 C CA . VAL A 1 117 ? -9.769 10.970 10.188 1.00 72.62 117 VAL A CA 1
ATOM 939 C C . VAL A 1 117 ? -8.331 10.975 9.664 1.00 72.62 117 VAL A C 1
ATOM 941 O O . VAL A 1 117 ? -8.069 11.554 8.613 1.00 72.62 117 VAL A O 1
ATOM 944 N N . GLU A 1 118 ? -7.408 10.308 10.358 1.00 71.44 118 GLU A N 1
ATOM 945 C CA . GLU A 1 118 ? -5.993 10.244 9.970 1.00 71.44 118 GLU A CA 1
ATOM 946 C C . GLU A 1 118 ? -5.774 9.546 8.627 1.00 71.44 118 GLU A C 1
ATOM 948 O O . GLU A 1 118 ? -4.963 10.002 7.821 1.00 71.44 118 GLU A O 1
ATOM 953 N N . VAL A 1 119 ? -6.516 8.475 8.344 1.00 66.50 119 VAL A N 1
ATOM 954 C CA . VAL A 1 119 ? -6.366 7.760 7.072 1.00 66.50 119 VAL A CA 1
ATOM 955 C C . VAL A 1 119 ? -7.137 8.424 5.938 1.00 66.50 119 VAL A C 1
ATOM 957 O O . VAL A 1 119 ? -6.603 8.473 4.839 1.00 66.50 119 VAL A O 1
ATOM 960 N N . GLU A 1 120 ? -8.322 9.005 6.162 1.00 66.88 120 GLU A N 1
ATOM 961 C CA . GLU A 1 120 ? -8.956 9.882 5.158 1.00 66.88 120 GLU A CA 1
ATOM 962 C C . GLU A 1 120 ? -8.001 11.012 4.758 1.00 66.88 120 GLU A C 1
ATOM 964 O O . GLU A 1 120 ? -7.836 11.310 3.575 1.00 66.88 120 GLU A O 1
ATOM 969 N N . PHE A 1 121 ? -7.319 11.606 5.740 1.00 66.50 121 PHE A N 1
ATOM 970 C CA . PHE A 1 121 ? -6.316 12.630 5.491 1.00 66.50 121 PHE A CA 1
ATOM 971 C C . PHE A 1 121 ? -5.118 12.079 4.710 1.00 66.50 121 PHE A C 1
ATOM 973 O O . PHE A 1 121 ? -4.731 12.677 3.713 1.00 66.50 121 PHE A O 1
ATOM 980 N N . ALA A 1 122 ? -4.574 10.918 5.082 1.00 64.25 122 ALA A N 1
ATOM 981 C CA . ALA A 1 122 ? -3.442 10.306 4.382 1.00 64.25 122 ALA A CA 1
ATOM 982 C C . ALA A 1 122 ? -3.784 9.759 2.981 1.00 64.25 122 ALA A C 1
ATOM 984 O O . ALA A 1 122 ? -2.923 9.730 2.105 1.00 64.25 122 ALA A O 1
ATOM 985 N N . LEU A 1 123 ? -5.030 9.344 2.742 1.00 60.88 123 LEU A N 1
ATOM 986 C CA . LEU A 1 123 ? -5.514 8.941 1.420 1.00 60.88 123 LEU A CA 1
ATOM 987 C C . LEU A 1 123 ? -5.733 10.154 0.505 1.00 60.88 123 LEU A C 1
ATOM 989 O O . LEU A 1 123 ? -5.493 10.053 -0.698 1.00 60.88 123 LEU A O 1
ATOM 993 N N . ARG A 1 124 ? -6.155 11.301 1.060 1.00 59.44 124 ARG A N 1
ATOM 994 C CA . ARG A 1 124 ? -6.321 12.567 0.321 1.00 59.44 124 ARG A CA 1
ATOM 995 C C . ARG A 1 124 ? -5.004 13.304 0.105 1.00 59.44 124 ARG A C 1
ATOM 997 O O . ARG A 1 124 ? -4.785 13.876 -0.962 1.00 59.44 124 ARG A O 1
ATOM 1004 N N . GLU A 1 125 ? -4.117 13.299 1.093 1.00 52.88 125 GLU A N 1
ATOM 1005 C CA . GLU A 1 125 ? -2.770 13.827 0.957 1.00 52.88 125 GLU A CA 1
ATOM 1006 C C . GLU A 1 125 ? -1.881 12.809 0.244 1.00 52.88 125 GLU A C 1
ATOM 1008 O O . GLU A 1 125 ? -1.181 11.996 0.842 1.00 52.88 125 GLU A O 1
ATOM 1013 N N . THR A 1 126 ? -1.820 12.914 -1.078 1.00 49.88 126 THR A N 1
ATOM 1014 C CA . THR A 1 126 ? -0.843 12.226 -1.930 1.00 49.88 126 THR A CA 1
ATOM 1015 C C . THR A 1 126 ? 0.586 12.770 -1.731 1.00 49.88 126 THR A C 1
ATOM 1017 O O . THR A 1 126 ? 1.292 13.119 -2.677 1.00 49.88 126 THR A O 1
ATOM 1020 N N . ARG A 1 127 ? 1.065 12.847 -0.481 1.00 43.16 127 ARG A N 1
ATOM 1021 C CA . ARG A 1 127 ? 2.444 13.239 -0.137 1.00 43.16 127 ARG A CA 1
ATOM 1022 C C . ARG A 1 127 ? 3.472 12.237 -0.681 1.00 43.16 127 ARG A C 1
ATOM 1024 O O . ARG A 1 127 ? 4.544 12.642 -1.125 1.00 43.16 127 ARG A O 1
ATOM 1031 N N . TRP A 1 128 ? 3.103 10.957 -0.744 1.00 42.25 128 TRP A N 1
ATOM 1032 C CA . TRP A 1 128 ? 3.924 9.876 -1.300 1.00 42.25 128 TRP A CA 1
ATOM 1033 C C . TRP A 1 128 ? 4.219 10.033 -2.804 1.00 42.25 128 TRP A C 1
ATOM 1035 O O . TRP A 1 128 ? 5.345 9.812 -3.241 1.00 42.25 128 TRP A O 1
ATOM 1045 N N . GLU A 1 129 ? 3.257 10.506 -3.603 1.00 43.03 129 GLU A N 1
ATOM 1046 C CA . GLU A 1 129 ? 3.480 10.785 -5.034 1.00 43.03 129 GLU A CA 1
ATOM 1047 C C . GLU A 1 129 ? 4.331 12.039 -5.262 1.00 43.03 129 GLU A C 1
ATOM 1049 O O . GLU A 1 129 ? 5.037 12.133 -6.265 1.00 43.03 129 GLU A O 1
ATOM 1054 N N . LYS A 1 130 ? 4.301 13.001 -4.329 1.00 44.25 130 LYS A N 1
ATOM 1055 C CA . LYS A 1 130 ? 5.118 14.219 -4.416 1.00 44.25 130 LYS A CA 1
ATOM 1056 C C . LYS A 1 130 ? 6.594 13.979 -4.088 1.00 44.25 130 LYS A C 1
ATOM 1058 O O . LYS A 1 130 ? 7.431 14.691 -4.631 1.00 44.25 130 LYS A O 1
ATOM 1063 N N . ARG A 1 131 ? 6.927 12.998 -3.239 1.00 44.72 131 ARG A N 1
ATOM 1064 C CA . ARG A 1 131 ? 8.319 12.705 -2.833 1.00 44.72 131 ARG A CA 1
ATOM 1065 C C . ARG A 1 131 ? 9.097 11.826 -3.813 1.00 44.72 131 ARG A C 1
ATOM 1067 O O . ARG A 1 131 ? 10.315 11.933 -3.862 1.00 44.72 131 ARG A O 1
ATOM 1074 N N . HIS A 1 132 ? 8.410 10.994 -4.597 1.00 41.25 132 HIS A N 1
ATOM 1075 C CA . HIS A 1 132 ? 9.038 10.023 -5.505 1.00 41.25 132 HIS A CA 1
ATOM 1076 C C . HIS A 1 132 ? 8.795 10.312 -6.996 1.00 41.25 132 HIS A C 1
ATOM 1078 O O . HIS A 1 132 ? 9.011 9.437 -7.837 1.00 41.25 132 HIS A O 1
ATOM 1084 N N . ARG A 1 133 ? 8.372 11.534 -7.359 1.00 33.47 133 ARG A N 1
ATOM 1085 C CA . ARG A 1 133 ? 8.471 11.981 -8.756 1.00 33.47 133 ARG A CA 1
ATOM 1086 C C . ARG A 1 133 ? 9.953 12.111 -9.119 1.00 33.47 133 ARG A C 1
ATOM 1088 O O . ARG A 1 133 ? 10.650 12.869 -8.446 1.00 33.47 133 ARG A O 1
ATOM 1095 N N . PRO A 1 134 ? 10.441 11.435 -10.171 1.00 37.00 134 PRO A N 1
ATOM 1096 C CA . PRO A 1 134 ? 11.699 11.845 -10.767 1.00 37.00 134 PRO A CA 1
ATOM 1097 C C . PRO A 1 134 ? 11.500 13.254 -11.344 1.00 37.00 134 PRO A C 1
ATOM 1099 O O . PRO A 1 134 ? 10.476 13.510 -11.987 1.00 37.00 134 PRO A O 1
ATOM 1102 N N . LEU A 1 135 ? 12.442 14.151 -11.039 1.00 35.81 135 LEU A N 1
ATOM 1103 C CA . LEU A 1 135 ? 12.637 15.403 -11.775 1.00 35.81 135 LEU A CA 1
ATOM 1104 C C . LEU A 1 135 ? 12.845 15.108 -13.266 1.00 35.81 135 LEU A C 1
ATOM 1106 O O . LEU A 1 135 ? 13.506 14.087 -13.573 1.00 35.81 135 LEU A O 1
#